Protein AF-A0A348PGS7-F1 (afdb_monomer_lite)

Radius of gyration: 11.28 Å; chains: 1; bounding box: 24×22×26 Å

Structure (mmCIF, N/CA/C/O backbone):
data_AF-A0A348PGS7-F1
#
_entry.id   AF-A0A348PGS7-F1
#
loop_
_atom_site.group_PDB
_atom_site.id
_atom_site.type_symbol
_atom_site.label_atom_id
_atom_site.label_alt_id
_atom_site.label_comp_id
_atom_site.label_asym_id
_atom_site.label_entity_id
_atom_site.label_seq_id
_atom_site.pdbx_PDB_ins_code
_atom_site.Cartn_x
_atom_site.Cartn_y
_atom_site.Cartn_z
_atom_site.occupancy
_atom_site.B_iso_or_equiv
_atom_site.auth_seq_id
_atom_site.auth_comp_id
_atom_site.auth_asym_id
_atom_site.auth_atom_id
_atom_site.pdbx_PDB_model_num
ATOM 1 N N . GLU A 1 1 ? 4.940 12.594 5.733 1.00 76.75 1 GLU A N 1
ATOM 2 C CA . GLU A 1 1 ? 3.882 13.604 5.958 1.00 76.75 1 GLU A CA 1
ATOM 3 C C . GLU A 1 1 ? 2.525 13.164 5.409 1.00 76.75 1 GLU A C 1
ATOM 5 O O . GLU A 1 1 ? 1.652 12.882 6.215 1.00 76.75 1 GLU A O 1
ATOM 10 N N . VAL A 1 2 ? 2.335 13.003 4.090 1.00 85.69 2 VAL A N 1
ATOM 11 C CA . VAL A 1 2 ? 1.020 12.603 3.525 1.00 85.69 2 VAL A CA 1
ATOM 12 C C . VAL A 1 2 ? 0.525 11.245 4.042 1.00 85.69 2 VAL A C 1
ATOM 14 O O . VAL A 1 2 ? -0.628 11.138 4.440 1.00 85.69 2 VAL A O 1
ATOM 17 N N . LEU A 1 3 ? 1.397 10.231 4.104 1.00 85.25 3 LEU A N 1
ATOM 18 C CA . LEU A 1 3 ? 1.044 8.910 4.645 1.00 85.25 3 LEU A CA 1
ATOM 19 C C . LEU A 1 3 ? 0.573 8.983 6.107 1.00 85.25 3 LEU A C 1
ATOM 21 O O . LEU A 1 3 ? -0.389 8.325 6.483 1.00 85.25 3 LEU A O 1
ATOM 25 N N . GLU A 1 4 ? 1.217 9.813 6.929 1.00 86.69 4 GLU A N 1
ATOM 26 C CA . GLU A 1 4 ? 0.804 9.980 8.326 1.00 86.69 4 GLU A CA 1
ATOM 27 C C . GLU A 1 4 ? -0.543 10.691 8.444 1.00 86.69 4 GLU A C 1
ATOM 29 O O . GLU A 1 4 ? -1.366 10.325 9.281 1.00 86.69 4 GLU A O 1
ATOM 34 N N . LEU A 1 5 ? -0.795 11.687 7.592 1.00 89.56 5 LEU A N 1
ATOM 35 C CA . LEU A 1 5 ? -2.091 12.357 7.533 1.00 89.56 5 LEU A CA 1
ATOM 36 C C . LEU A 1 5 ? -3.196 11.398 7.084 1.00 89.56 5 LEU A C 1
ATOM 38 O O . LEU A 1 5 ? -4.247 11.371 7.719 1.00 89.56 5 LEU A O 1
ATOM 42 N N . ALA A 1 6 ? -2.949 10.580 6.057 1.00 87.94 6 ALA A N 1
ATOM 43 C CA . ALA A 1 6 ? -3.898 9.570 5.590 1.00 87.94 6 ALA A CA 1
ATOM 44 C C . ALA A 1 6 ? -4.291 8.617 6.727 1.00 87.94 6 ALA A C 1
ATOM 46 O O . ALA A 1 6 ? -5.473 8.462 7.018 1.00 87.94 6 ALA A O 1
ATOM 47 N N . LYS A 1 7 ? -3.302 8.103 7.465 1.00 85.75 7 LYS A N 1
ATOM 48 C CA . LYS A 1 7 ? -3.528 7.243 8.633 1.00 85.75 7 LYS A CA 1
ATOM 49 C C . LYS A 1 7 ? -4.279 7.911 9.773 1.00 85.75 7 LYS A C 1
ATOM 51 O O . LYS A 1 7 ? -5.072 7.270 10.450 1.00 85.75 7 LYS A O 1
ATOM 56 N N . ARG A 1 8 ? -4.013 9.192 10.028 1.00 89.31 8 ARG A N 1
ATOM 57 C CA . ARG A 1 8 ? -4.708 9.937 11.085 1.00 89.31 8 ARG A CA 1
ATOM 58 C C . ARG A 1 8 ? -6.162 10.228 10.734 1.00 89.31 8 ARG A C 1
ATOM 60 O O . ARG A 1 8 ? -6.991 10.262 11.635 1.00 89.31 8 ARG A O 1
ATOM 67 N N . LEU A 1 9 ? -6.452 10.497 9.463 1.00 92.38 9 LEU A N 1
ATOM 68 C CA . LEU A 1 9 ? -7.796 10.848 9.005 1.00 92.38 9 LEU A CA 1
ATOM 69 C C . LEU A 1 9 ? -8.653 9.609 8.727 1.00 92.38 9 LEU A C 1
ATOM 71 O O . LEU A 1 9 ? -9.860 9.648 8.950 1.00 92.38 9 LEU A O 1
ATOM 75 N N . GLN A 1 10 ? -8.039 8.525 8.254 1.00 91.19 10 GLN A N 1
ATOM 76 C CA . GLN A 1 10 ? -8.695 7.260 7.934 1.00 91.19 10 GLN A CA 1
ATOM 77 C C . GLN A 1 10 ? -7.818 6.089 8.409 1.00 91.19 10 GLN A C 1
ATOM 79 O O . GLN A 1 10 ? -7.085 5.506 7.611 1.00 91.19 10 GLN A O 1
ATOM 84 N N . PRO A 1 11 ? -7.861 5.743 9.707 1.00 85.88 11 PRO A N 1
ATOM 85 C CA . PRO A 1 11 ? -7.015 4.688 10.272 1.00 85.88 11 PRO A CA 1
ATOM 86 C C . PRO A 1 11 ? -7.323 3.290 9.721 1.00 85.88 11 PRO A C 1
ATOM 88 O O . PRO A 1 11 ? -6.423 2.459 9.678 1.00 85.88 11 PRO A O 1
ATOM 91 N N . ASP A 1 12 ? -8.557 3.055 9.267 1.00 88.44 12 ASP A N 1
ATOM 92 C CA . ASP A 1 12 ? -8.996 1.772 8.701 1.00 88.44 12 ASP A CA 1
ATOM 93 C C . ASP A 1 12 ? -8.734 1.658 7.186 1.00 88.44 12 ASP A C 1
ATOM 95 O O . ASP A 1 12 ? -9.071 0.649 6.572 1.00 88.44 12 ASP A O 1
ATOM 99 N N . ALA A 1 13 ? -8.194 2.705 6.550 1.00 88.38 13 ALA A N 1
ATOM 100 C CA . ALA A 1 13 ? -7.953 2.717 5.112 1.00 8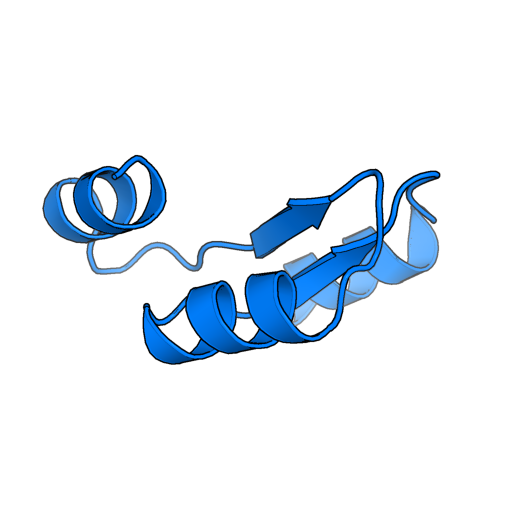8.38 13 ALA A CA 1
ATOM 101 C C . ALA A 1 13 ? -6.541 2.220 4.777 1.00 88.38 13 ALA A C 1
ATOM 103 O O . ALA A 1 13 ? -5.536 2.823 5.166 1.00 88.38 13 ALA A O 1
ATOM 104 N N . GLU A 1 14 ? -6.467 1.169 3.964 1.00 89.88 14 GLU A N 1
ATOM 105 C CA . GLU A 1 14 ? -5.199 0.676 3.437 1.00 89.88 14 GLU A CA 1
ATOM 106 C C . GLU A 1 14 ? -4.600 1.667 2.433 1.00 89.88 14 GLU A C 1
ATOM 108 O O . GLU A 1 14 ? -5.264 2.159 1.517 1.00 89.88 14 GLU A O 1
ATOM 113 N N . THR A 1 15 ? -3.317 1.990 2.609 1.00 89.81 15 THR A N 1
ATOM 114 C CA . THR A 1 15 ? -2.629 2.994 1.784 1.00 89.81 15 THR A CA 1
ATOM 115 C C . THR A 1 15 ? -1.580 2.342 0.896 1.00 89.81 15 THR A C 1
ATOM 117 O O . THR A 1 15 ? -0.631 1.746 1.396 1.00 89.81 15 THR A O 1
ATOM 120 N N . ILE A 1 16 ? -1.695 2.519 -0.420 1.00 89.06 16 ILE A N 1
ATOM 121 C CA . ILE A 1 16 ? -0.736 1.999 -1.404 1.00 89.06 16 ILE A CA 1
ATOM 122 C C . ILE A 1 16 ? 0.132 3.155 -1.912 1.00 89.06 16 ILE A C 1
ATOM 124 O O . ILE A 1 16 ? -0.381 4.146 -2.436 1.00 89.06 16 ILE A O 1
ATOM 128 N N . MET A 1 17 ? 1.452 3.046 -1.766 1.00 87.88 17 MET A N 1
ATOM 129 C CA . MET A 1 17 ? 2.398 4.082 -2.186 1.00 87.88 17 MET A CA 1
ATOM 130 C C . MET A 1 17 ? 2.746 3.937 -3.672 1.00 87.88 17 MET A C 1
ATOM 132 O O . MET A 1 17 ? 3.206 2.888 -4.102 1.00 87.88 17 MET A O 1
ATOM 136 N N . VAL A 1 18 ? 2.607 4.997 -4.468 1.00 86.62 18 VAL A N 1
ATOM 137 C CA . VAL A 1 18 ? 2.979 4.979 -5.895 1.00 86.62 18 VAL A CA 1
ATOM 138 C C . VAL A 1 18 ? 4.252 5.800 -6.110 1.00 86.62 18 VAL A C 1
ATOM 140 O O . VAL A 1 18 ? 4.246 6.997 -5.826 1.00 86.62 18 VAL A O 1
ATOM 143 N N . THR A 1 19 ? 5.319 5.211 -6.658 1.00 81.94 19 THR A N 1
ATOM 144 C CA . THR A 1 19 ? 6.587 5.923 -6.938 1.00 81.94 19 THR A CA 1
ATOM 145 C C . THR A 1 19 ? 6.997 5.864 -8.412 1.00 81.94 19 THR A C 1
ATOM 147 O O . THR A 1 19 ? 6.684 4.906 -9.105 1.00 81.94 19 THR A O 1
ATOM 150 N N . ALA A 1 20 ? 7.680 6.901 -8.911 1.00 74.81 20 ALA A N 1
ATOM 151 C CA . ALA A 1 20 ? 8.256 6.952 -10.266 1.00 74.81 20 ALA A CA 1
ATOM 152 C C . ALA A 1 20 ? 9.776 6.710 -10.302 1.00 74.81 20 ALA A C 1
ATOM 154 O O . ALA A 1 20 ? 10.346 6.551 -11.377 1.00 74.81 20 ALA A O 1
ATOM 155 N N . HIS A 1 21 ? 10.428 6.714 -9.141 1.00 68.44 21 HIS A N 1
ATOM 156 C CA . HIS A 1 21 ? 11.830 6.360 -8.982 1.00 68.44 21 HIS A CA 1
ATOM 157 C C . HIS A 1 21 ? 11.859 5.350 -7.835 1.00 68.44 21 HIS A C 1
ATOM 159 O O . HIS A 1 21 ? 11.510 5.673 -6.699 1.00 68.44 21 HIS A O 1
ATOM 165 N N . GLY A 1 22 ? 12.084 4.080 -8.162 1.00 60.69 22 GLY A N 1
ATOM 166 C CA . GLY A 1 22 ? 12.062 2.966 -7.220 1.00 60.69 22 GLY A CA 1
ATOM 167 C C . GLY A 1 22 ? 13.275 2.936 -6.292 1.00 60.69 22 GLY A C 1
ATOM 168 O O . GLY A 1 22 ? 13.940 1.909 -6.178 1.00 60.69 22 GLY A O 1
ATOM 169 N N . ASP A 1 23 ? 13.610 4.034 -5.614 1.00 70.81 23 ASP A N 1
ATOM 170 C CA . ASP A 1 23 ? 14.607 3.977 -4.556 1.00 70.81 23 ASP A CA 1
ATOM 171 C C . ASP A 1 23 ? 14.051 3.158 -3.377 1.00 70.81 23 ASP A C 1
ATOM 173 O O . ASP A 1 23 ? 13.210 3.597 -2.589 1.00 70.81 23 ASP A O 1
ATOM 177 N N . ILE A 1 24 ? 14.562 1.926 -3.258 1.00 70.31 24 ILE A N 1
ATOM 178 C CA . ILE A 1 24 ? 14.267 0.938 -2.205 1.00 70.31 24 ILE A CA 1
ATOM 179 C C . ILE A 1 24 ? 14.187 1.562 -0.795 1.00 70.31 24 ILE A C 1
ATOM 181 O O . ILE A 1 24 ? 13.288 1.186 -0.035 1.00 70.31 24 ILE A O 1
ATOM 185 N N . PRO A 1 25 ? 15.053 2.523 -0.401 1.00 78.50 25 PRO A N 1
ATOM 186 C CA . PRO A 1 25 ? 14.945 3.172 0.905 1.00 78.50 25 PRO A CA 1
ATOM 187 C C . PRO A 1 25 ? 13.608 3.889 1.129 1.00 78.50 25 PRO A C 1
ATOM 189 O O . PRO A 1 25 ? 13.085 3.870 2.243 1.00 78.50 25 PRO A O 1
ATOM 192 N N . THR A 1 26 ? 13.040 4.504 0.093 1.00 80.06 26 THR A N 1
ATOM 193 C CA . THR A 1 26 ? 11.774 5.242 0.161 1.00 80.06 26 THR A CA 1
ATOM 194 C C . THR A 1 26 ? 10.589 4.286 0.259 1.00 80.06 26 THR A C 1
ATOM 196 O O . THR A 1 26 ? 9.736 4.468 1.130 1.00 80.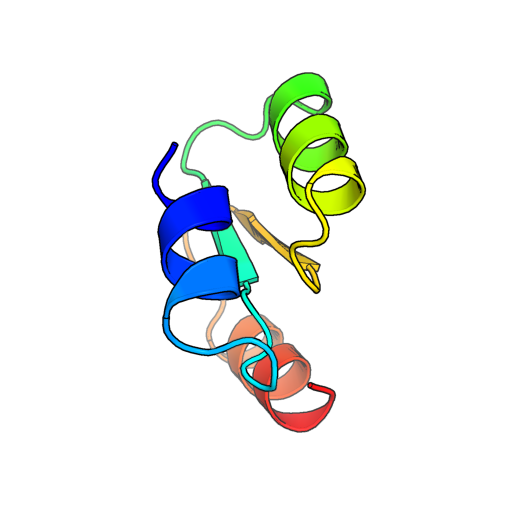06 26 THR A O 1
ATOM 199 N N . ALA A 1 27 ? 10.590 3.205 -0.527 1.00 77.81 27 ALA A N 1
ATOM 200 C CA . ALA A 1 27 ? 9.598 2.134 -0.406 1.00 77.81 27 ALA A CA 1
ATOM 201 C C . ALA A 1 27 ? 9.621 1.502 0.997 1.00 77.81 27 ALA A C 1
ATOM 203 O O . ALA A 1 27 ? 8.585 1.355 1.644 1.00 77.81 27 ALA A O 1
ATOM 204 N N . LYS A 1 28 ? 10.817 1.228 1.533 1.00 81.44 28 LYS A N 1
ATOM 205 C CA . LYS A 1 28 ? 10.970 0.667 2.880 1.00 81.44 28 LYS A CA 1
ATOM 206 C C . LYS A 1 28 ? 10.451 1.612 3.967 1.00 81.44 28 LYS A C 1
ATOM 208 O O . LYS A 1 28 ? 9.791 1.154 4.896 1.00 81.44 28 LYS A O 1
ATOM 213 N N . ARG A 1 29 ? 10.701 2.922 3.846 1.00 83.44 29 ARG A N 1
ATOM 214 C CA . ARG A 1 29 ? 10.142 3.928 4.766 1.00 83.44 29 ARG A CA 1
ATOM 215 C C . ARG A 1 29 ? 8.620 4.010 4.680 1.00 83.44 29 ARG A C 1
ATOM 217 O O . ARG A 1 29 ? 7.984 4.160 5.716 1.00 83.44 29 ARG A O 1
ATOM 224 N N . ALA A 1 30 ? 8.037 3.892 3.487 1.00 83.38 30 ALA A N 1
ATOM 225 C CA . ALA A 1 30 ? 6.586 3.878 3.315 1.00 83.38 30 ALA A CA 1
ATOM 226 C C . ALA A 1 30 ? 5.950 2.673 4.024 1.00 83.38 30 ALA A C 1
ATOM 228 O O . ALA A 1 30 ? 5.019 2.848 4.806 1.00 83.38 30 ALA A O 1
ATOM 229 N N . LEU A 1 31 ? 6.511 1.476 3.833 1.00 84.19 31 LEU A N 1
ATOM 230 C CA . LEU A 1 31 ? 6.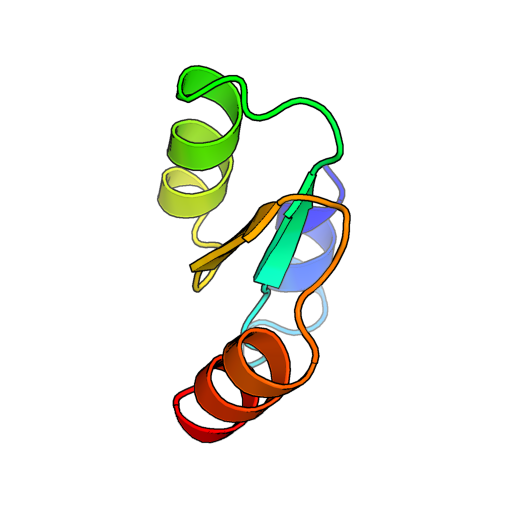060 0.256 4.510 1.00 84.19 31 LEU A CA 1
ATOM 231 C C . LEU 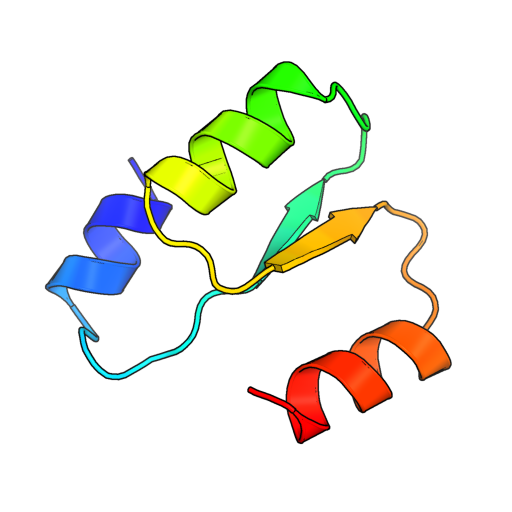A 1 31 ? 6.229 0.343 6.034 1.00 84.19 31 LEU A C 1
ATOM 233 O O . LEU A 1 31 ? 5.334 -0.031 6.780 1.00 84.19 31 LEU A O 1
ATOM 237 N N . GLN A 1 32 ? 7.340 0.897 6.528 1.00 85.00 32 GLN A N 1
ATOM 238 C CA . GLN A 1 32 ? 7.545 1.118 7.969 1.00 85.00 32 GLN A CA 1
ATOM 239 C C . GLN A 1 32 ? 6.598 2.174 8.552 1.00 85.00 32 GLN A C 1
ATOM 241 O O . GLN A 1 32 ? 6.140 2.036 9.682 1.00 85.00 32 GLN A O 1
ATOM 246 N N . GLY A 1 33 ? 6.260 3.200 7.768 1.00 81.50 33 GLY A N 1
ATOM 247 C CA . GLY A 1 33 ? 5.187 4.147 8.073 1.00 81.50 33 GLY A CA 1
ATOM 248 C C . GLY A 1 33 ? 3.793 3.524 7.969 1.00 81.50 33 GLY A C 1
ATOM 249 O O . GLY A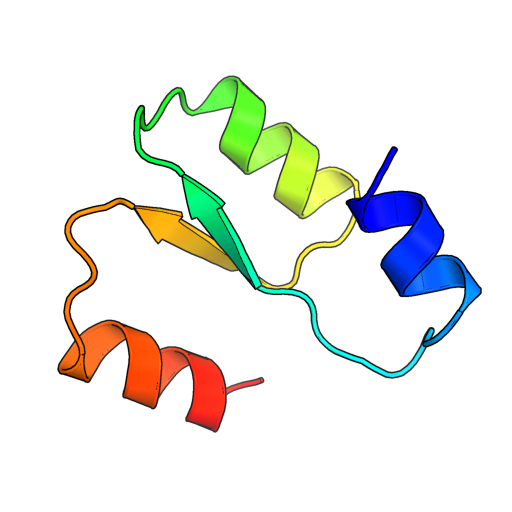 1 33 ? 2.810 4.198 8.260 1.00 81.50 33 GLY A O 1
ATOM 250 N N . GLY A 1 34 ? 3.715 2.245 7.581 1.00 82.19 34 GLY A N 1
ATOM 251 C CA . GLY A 1 34 ? 2.557 1.371 7.418 1.00 82.19 34 GLY A CA 1
ATOM 252 C C . GLY A 1 34 ? 1.648 1.731 6.252 1.00 82.19 34 GLY A C 1
ATOM 253 O O . GLY A 1 34 ? 0.431 1.689 6.388 1.00 82.19 34 GLY A O 1
ATOM 254 N N . ALA A 1 35 ? 2.249 2.092 5.124 1.00 84.06 35 ALA A N 1
ATOM 255 C CA . ALA A 1 35 ? 1.638 1.778 3.844 1.00 84.06 35 ALA A CA 1
ATOM 256 C C . ALA A 1 35 ? 1.467 0.252 3.728 1.00 84.06 35 ALA A C 1
ATOM 258 O O . ALA A 1 35 ? 2.334 -0.499 4.178 1.00 84.06 35 ALA A O 1
ATOM 259 N N . TYR A 1 36 ? 0.365 -0.171 3.119 1.00 85.19 36 TYR A N 1
ATOM 260 C CA . TYR A 1 36 ? 0.042 -1.563 2.827 1.00 85.19 36 TYR A CA 1
ATOM 261 C C . TYR A 1 36 ? 1.059 -2.171 1.859 1.00 85.19 36 TYR A C 1
ATOM 263 O O . TYR A 1 36 ? 1.644 -3.219 2.119 1.00 85.19 36 TYR A O 1
ATOM 271 N N . ASP A 1 37 ? 1.302 -1.470 0.752 1.00 86.44 37 ASP A N 1
ATOM 272 C CA . ASP A 1 37 ? 2.250 -1.883 -0.276 1.00 86.44 37 ASP A CA 1
ATOM 273 C C . ASP A 1 37 ? 2.726 -0.670 -1.089 1.00 86.44 37 ASP A C 1
ATOM 275 O O . ASP A 1 37 ? 2.291 0.468 -0.865 1.00 86.44 37 ASP A O 1
ATOM 279 N N . PHE A 1 38 ? 3.610 -0.901 -2.055 1.00 85.44 38 PHE A N 1
ATOM 280 C CA . PHE A 1 38 ? 4.035 0.096 -3.024 1.00 85.44 38 PHE A CA 1
ATOM 281 C C . PHE A 1 38 ? 3.947 -0.422 -4.465 1.00 85.44 38 PHE A C 1
ATOM 283 O O . PHE A 1 38 ? 4.041 -1.615 -4.730 1.00 85.44 38 PHE A O 1
ATOM 290 N N . ILE A 1 39 ? 3.792 0.494 -5.420 1.00 85.94 39 ILE A N 1
ATOM 291 C CA . ILE A 1 39 ? 3.797 0.199 -6.853 1.00 85.94 39 ILE A CA 1
ATOM 292 C C . ILE A 1 39 ? 4.655 1.221 -7.598 1.00 85.94 39 ILE A C 1
ATOM 294 O O . ILE A 1 39 ? 4.610 2.427 -7.330 1.00 85.94 39 ILE A O 1
ATOM 298 N N . GLU A 1 40 ? 5.466 0.735 -8.529 1.00 85.62 40 GLU A N 1
ATOM 299 C CA . GLU A 1 40 ? 6.323 1.572 -9.363 1.00 85.62 40 GLU A CA 1
ATOM 300 C C . GLU A 1 40 ? 5.589 2.003 -10.640 1.00 85.62 40 GLU A C 1
ATOM 302 O O . GLU A 1 40 ? 4.756 1.274 -11.182 1.00 85.62 40 GLU A O 1
ATOM 307 N N . LYS A 1 41 ? 5.873 3.216 -11.117 1.00 83.94 41 LYS A N 1
ATOM 308 C CA . LYS A 1 41 ? 5.421 3.698 -12.421 1.00 83.94 41 LYS A CA 1
ATOM 309 C C . LYS A 1 41 ? 6.403 3.250 -13.513 1.00 83.94 41 LYS A C 1
ATOM 311 O O . LYS A 1 41 ? 7.607 3.371 -13.312 1.00 83.94 41 LYS A O 1
ATOM 316 N N . PRO A 1 42 ? 5.917 2.869 -14.706 1.00 87.81 42 PRO A N 1
ATOM 317 C CA . PRO A 1 42 ? 4.518 2.892 -15.136 1.00 87.81 42 PRO A CA 1
ATOM 318 C C . PRO A 1 42 ? 3.671 1.802 -14.462 1.00 87.81 42 PRO A C 1
ATOM 320 O O . PRO A 1 42 ? 4.113 0.671 -14.308 1.00 87.81 42 PRO A O 1
ATOM 323 N N . ILE A 1 43 ? 2.445 2.160 -14.061 1.00 84.75 43 ILE A N 1
ATOM 324 C CA . ILE A 1 43 ? 1.554 1.252 -13.327 1.00 84.75 43 ILE A CA 1
ATOM 325 C C . ILE A 1 43 ? 1.033 0.165 -14.269 1.00 84.75 43 ILE A C 1
ATOM 327 O O . ILE A 1 43 ? 0.320 0.463 -15.230 1.00 84.75 43 ILE A O 1
ATOM 331 N N . ASP A 1 44 ? 1.318 -1.091 -13.938 1.00 89.38 44 ASP A N 1
ATOM 332 C CA . ASP A 1 44 ? 0.628 -2.237 -14.520 1.00 89.38 44 ASP A CA 1
ATOM 333 C C . ASP A 1 44 ? -0.763 -2.377 -13.878 1.00 89.38 44 ASP A C 1
ATOM 335 O O . ASP A 1 44 ? -0.902 -2.599 -12.672 1.00 89.38 44 ASP A O 1
ATOM 339 N N . LEU A 1 45 ? -1.812 -2.237 -14.692 1.00 88.88 45 LEU A N 1
ATOM 340 C CA . LEU A 1 45 ? -3.203 -2.292 -14.239 1.00 88.88 45 LEU A CA 1
ATOM 341 C C . LEU A 1 45 ? -3.610 -3.669 -13.703 1.00 88.88 45 LEU A C 1
ATOM 343 O O . LEU A 1 45 ? -4.487 -3.744 -12.842 1.00 88.88 45 LEU A O 1
ATOM 347 N N . VAL A 1 46 ? -3.001 -4.749 -14.198 1.00 91.31 46 VAL A N 1
ATOM 348 C CA . VAL A 1 46 ? -3.261 -6.107 -13.708 1.00 91.31 46 VAL A CA 1
ATOM 349 C C . VAL A 1 46 ? -2.686 -6.251 -12.306 1.00 91.31 46 VAL A C 1
ATOM 351 O O . VAL A 1 46 ? -3.388 -6.688 -11.394 1.00 91.31 46 VAL A O 1
ATOM 354 N N . VAL A 1 47 ? -1.438 -5.818 -12.113 1.00 86.75 47 VAL A N 1
ATOM 355 C CA . VAL A 1 47 ? -0.778 -5.831 -10.800 1.00 86.75 47 VAL A CA 1
ATOM 356 C C . VAL A 1 47 ? -1.531 -4.944 -9.813 1.00 86.75 47 VAL A C 1
ATOM 358 O O . VAL A 1 47 ? -1.872 -5.397 -8.724 1.00 86.75 47 VAL A O 1
ATOM 361 N N . PHE A 1 48 ? -1.870 -3.717 -10.212 1.00 88.50 48 PHE A N 1
ATOM 362 C CA . PHE A 1 48 ? -2.607 -2.782 -9.366 1.00 88.50 48 PHE A CA 1
ATOM 363 C C . PHE A 1 48 ? -3.973 -3.331 -8.946 1.00 88.50 48 PHE A C 1
ATOM 365 O O . PHE A 1 48 ? -4.328 -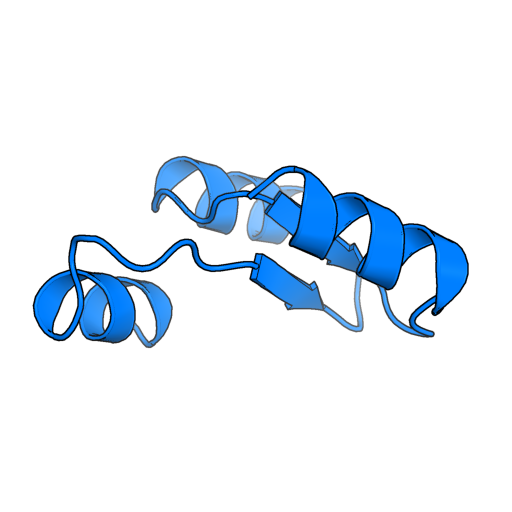3.274 -7.771 1.00 88.50 48 PHE A O 1
ATOM 372 N N . ARG A 1 49 ? -4.729 -3.924 -9.879 1.00 90.31 49 ARG A N 1
ATOM 373 C CA . ARG A 1 49 ? -6.032 -4.529 -9.570 1.00 90.31 49 ARG A CA 1
ATOM 374 C C . ARG A 1 49 ? -5.902 -5.690 -8.587 1.00 90.31 49 ARG A C 1
ATOM 376 O O . ARG A 1 49 ? -6.699 -5.771 -7.659 1.00 90.31 49 ARG A O 1
ATOM 383 N N . ASN A 1 50 ? -4.901 -6.551 -8.764 1.00 89.50 50 ASN A N 1
ATOM 384 C CA . ASN A 1 50 ? -4.643 -7.650 -7.833 1.00 89.50 50 ASN A CA 1
ATOM 385 C C . ASN A 1 50 ? -4.293 -7.141 -6.432 1.00 89.50 50 ASN A C 1
ATOM 387 O O . ASN A 1 50 ? -4.658 -7.769 -5.445 1.00 89.50 50 ASN A O 1
ATOM 391 N N . LEU A 1 51 ? -3.588 -6.014 -6.347 1.00 87.56 51 LEU A N 1
ATOM 392 C CA . LEU A 1 51 ? -3.177 -5.406 -5.089 1.00 87.56 51 LEU A CA 1
ATOM 393 C C . LEU A 1 51 ? -4.381 -4.806 -4.351 1.00 87.56 51 LEU A C 1
ATOM 395 O O . LEU A 1 51 ? -4.593 -5.105 -3.183 1.00 87.56 51 LEU A O 1
ATOM 399 N N . VAL A 1 52 ? -5.240 -4.073 -5.065 1.00 88.00 52 VAL A N 1
ATOM 400 C CA . VAL A 1 52 ? -6.500 -3.535 -4.520 1.00 88.00 52 VAL A CA 1
ATOM 401 C C . VAL A 1 52 ? -7.468 -4.640 -4.081 1.00 88.00 52 VAL A C 1
ATOM 403 O O . VAL A 1 52 ? -8.236 -4.435 -3.158 1.00 88.00 52 VAL A O 1
ATOM 406 N N . GLN A 1 53 ? -7.455 -5.813 -4.719 1.00 89.38 53 GLN A N 1
ATOM 407 C CA . GLN A 1 53 ? -8.298 -6.946 -4.308 1.00 89.38 53 GLN A CA 1
ATOM 408 C C . GLN A 1 53 ? -7.815 -7.660 -3.037 1.00 89.38 53 GLN A C 1
ATOM 410 O O . GLN A 1 53 ? -8.565 -8.457 -2.476 1.00 89.38 53 GLN A O 1
ATOM 415 N N . ARG A 1 54 ? -6.551 -7.462 -2.648 1.00 84.62 54 ARG A N 1
ATOM 416 C CA . ARG A 1 54 ? -5.926 -8.119 -1.489 1.00 84.62 54 ARG A CA 1
ATOM 417 C C . ARG A 1 54 ? -5.872 -7.225 -0.252 1.00 84.62 54 ARG A C 1
ATOM 419 O O . ARG A 1 54 ? -5.709 -7.766 0.842 1.00 84.62 54 ARG A O 1
ATOM 426 N N . ALA A 1 55 ? -5.919 -5.911 -0.456 1.00 79.56 55 ALA A N 1
ATOM 427 C CA . ALA A 1 55 ? -6.090 -4.906 0.587 1.00 79.56 55 ALA A CA 1
ATOM 428 C C . ALA A 1 55 ? -7.536 -4.929 1.097 1.00 79.56 55 ALA A C 1
ATOM 430 O O . ALA A 1 55 ? -7.713 -4.861 2.329 1.00 79.56 55 ALA A O 1
#

Secondary structure (DSSP, 8-state):
-HHHHHHHH-TTS--EEEESS--HHHHHHHHHTT-SEEEESSPPHHHHHHHHTT-

pLDDT: mean 84.43, std 6.12, range [60.69, 92.38]

Sequence (55 aa):
EVLELAKRLQPDAETIMVTAHGDIPTAKRALQGGAYDFIEKPIDLVVFRNLVQRA

Foldseek 3Di:
DVLVVCCVVCVPDAAEAEEADPPVVVQVVSVVSPHPHYDYPPDDPVVVVVSVVVD